Protein AF-A0A535S3S0-F1 (afdb_monomer_lite)

Radius of gyration: 18.02 Å; chains: 1; bounding box: 50×34×41 Å

pLDDT: mean 89.02, std 9.77, range [47.75, 97.94]

Secondary structure (DSSP, 8-state):
-GGGG-S---BTTTTSB--TTTS-GGGSPP----TT------TTS--------SSS-----------TT---SS--S--TTTT---SS--TTPPPTT----

Sequence (101 aa):
GSHKLGPLGHHAEGSWHLPLEQYPLESALPCPARAGDVLFLSYLTIHGSGLNVSNEARTTLLVQMRDPTDFPTQQVHKSRGQGMMLRGIDPIALPKGHEET

Foldseek 3Di:
DQLVVPDDAFDPPPPGAHDCVVVPQVPDDDDDDDPPDDDDDDPRDRDDDDDDPDPDDPDDDDDDDDQLPPDDPDPPDDDPCPPPDPDDDNPPDDPPPDDDD

Structure (mmCIF, N/CA/C/O backbone):
data_AF-A0A535S3S0-F1
#
_entry.id   AF-A0A535S3S0-F1
#
loop_
_atom_site.group_PDB
_atom_site.id
_atom_site.type_symbol
_atom_site.label_atom_id
_atom_site.label_alt_id
_atom_site.label_comp_id
_atom_site.label_asym_id
_atom_site.label_entity_id
_atom_site.label_seq_id
_atom_site.pdbx_PDB_ins_code
_atom_site.Cartn_x
_atom_site.Cartn_y
_atom_site.Cartn_z
_atom_site.occupancy
_atom_site.B_iso_or_equiv
_atom_site.auth_seq_id
_atom_site.auth_comp_id
_atom_site.auth_asym_id
_atom_site.auth_atom_id
_atom_site.pdbx_PDB_model_num
ATOM 1 N N . GLY A 1 1 ? -9.927 3.868 -8.767 1.00 91.50 1 GLY A N 1
ATOM 2 C CA . GLY A 1 1 ? -9.466 4.029 -7.379 1.00 91.50 1 GLY A CA 1
ATOM 3 C C . GLY A 1 1 ? -8.477 5.170 -7.314 1.00 91.50 1 GLY A C 1
ATOM 4 O O . GLY A 1 1 ? -7.976 5.574 -8.359 1.00 91.50 1 GLY A O 1
ATOM 5 N N . SER A 1 2 ? -8.203 5.667 -6.111 1.00 96.06 2 SER A N 1
ATOM 6 C CA . SER A 1 2 ? -7.306 6.805 -5.862 1.00 96.06 2 SER A CA 1
ATOM 7 C C . SER A 1 2 ? -5.886 6.616 -6.415 1.00 96.06 2 SER A C 1
ATOM 9 O O . SER A 1 2 ? -5.271 7.592 -6.818 1.00 96.06 2 SER A O 1
ATOM 11 N N . HIS A 1 3 ? -5.418 5.374 -6.582 1.00 96.12 3 HIS A N 1
ATOM 12 C CA . HIS A 1 3 ? -4.129 5.051 -7.219 1.00 96.12 3 HIS A CA 1
ATOM 13 C C . HIS A 1 3 ? -3.924 5.640 -8.626 1.00 96.12 3 HIS A C 1
ATOM 15 O O . HIS A 1 3 ? -2.792 5.747 -9.085 1.00 96.12 3 HIS A O 1
ATOM 21 N N . LYS A 1 4 ? -5.000 6.005 -9.336 1.00 97.12 4 LYS A N 1
ATOM 22 C CA . LYS A 1 4 ? -4.917 6.608 -10.677 1.00 97.12 4 LYS A CA 1
ATOM 23 C C . LYS A 1 4 ? -4.590 8.103 -10.656 1.00 97.12 4 LYS A C 1
ATOM 25 O O . LYS A 1 4 ? -4.365 8.670 -11.716 1.00 97.12 4 LYS A O 1
ATOM 30 N N . LEU A 1 5 ? -4.581 8.731 -9.480 1.00 95.69 5 LEU A N 1
ATOM 31 C CA . LEU A 1 5 ? -4.236 10.145 -9.316 1.00 95.69 5 LEU A CA 1
ATOM 32 C C . LEU A 1 5 ? -2.720 10.396 -9.395 1.00 95.69 5 LEU A C 1
ATOM 34 O O . LEU A 1 5 ? -2.300 11.547 -9.423 1.00 95.69 5 LEU A O 1
ATOM 38 N N . GLY A 1 6 ? -1.9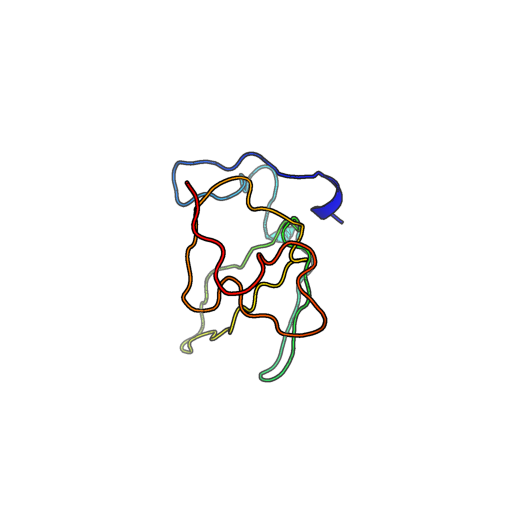10 9.334 -9.458 1.00 94.31 6 GLY A N 1
ATOM 39 C CA . GLY A 1 6 ? -0.456 9.437 -9.404 1.00 94.31 6 GLY A CA 1
ATOM 40 C C . GLY A 1 6 ? 0.053 9.740 -7.988 1.00 94.31 6 GLY A C 1
ATOM 41 O O . GLY A 1 6 ? -0.699 9.624 -7.017 1.00 94.31 6 GLY A O 1
ATOM 42 N N . PRO A 1 7 ? 1.341 10.095 -7.850 1.00 91.69 7 PRO A N 1
ATOM 43 C CA . PRO A 1 7 ? 1.906 10.545 -6.584 1.00 91.69 7 PRO A CA 1
ATOM 44 C C . PRO A 1 7 ? 1.257 11.857 -6.127 1.00 91.69 7 PRO A C 1
ATOM 46 O O . PRO A 1 7 ? 1.177 12.815 -6.894 1.00 91.69 7 PRO A O 1
ATOM 49 N N . LEU A 1 8 ? 0.834 11.908 -4.865 1.00 92.00 8 LEU A N 1
ATOM 50 C CA . LEU A 1 8 ? 0.253 13.100 -4.250 1.00 92.00 8 LEU A CA 1
ATOM 51 C C . LEU A 1 8 ? 1.251 13.758 -3.290 1.00 92.00 8 LEU A C 1
ATOM 53 O O . LEU A 1 8 ? 2.080 13.088 -2.669 1.00 92.00 8 LEU A O 1
ATOM 57 N N . GLY A 1 9 ? 1.167 15.083 -3.167 1.00 88.38 9 GLY A N 1
ATOM 58 C CA . GLY A 1 9 ? 1.932 15.835 -2.174 1.00 88.38 9 GLY A CA 1
ATOM 59 C C . GLY A 1 9 ? 1.440 15.519 -0.762 1.00 88.38 9 GLY A C 1
ATOM 60 O O . GLY A 1 9 ? 0.237 15.516 -0.516 1.00 88.38 9 GLY A O 1
ATOM 61 N N . HIS A 1 10 ? 2.369 15.253 0.151 1.00 86.69 10 HIS A N 1
ATOM 62 C CA . HIS A 1 10 ? 2.073 14.978 1.557 1.00 86.69 10 HIS A CA 1
ATOM 63 C C . HIS A 1 10 ? 2.426 16.193 2.417 1.00 86.69 10 HIS A C 1
ATOM 65 O O . HIS A 1 10 ? 3.329 16.960 2.075 1.00 86.69 10 HIS A O 1
ATOM 71 N N . HIS A 1 11 ? 1.754 16.340 3.557 1.00 81.69 11 HIS A N 1
ATOM 72 C CA . HIS A 1 11 ? 2.139 17.323 4.563 1.00 81.69 11 HIS A CA 1
ATOM 73 C C . HIS A 1 11 ? 3.391 16.821 5.285 1.00 81.69 11 HIS A C 1
ATOM 75 O O . HIS A 1 11 ? 3.362 15.794 5.960 1.00 81.69 11 HIS A O 1
ATOM 81 N N . ALA A 1 12 ? 4.510 17.525 5.104 1.00 75.06 12 ALA A N 1
ATOM 82 C CA . ALA A 1 12 ? 5.790 17.153 5.714 1.00 75.06 12 ALA A CA 1
ATOM 83 C C . ALA A 1 12 ? 5.769 17.293 7.249 1.00 75.06 12 ALA A C 1
ATOM 85 O O . ALA A 1 12 ? 6.490 16.591 7.959 1.00 75.06 12 ALA A O 1
ATOM 86 N N . GLU A 1 13 ? 4.918 18.177 7.764 1.00 71.81 13 GLU A N 1
ATOM 87 C CA . GLU A 1 13 ? 4.669 18.368 9.189 1.00 71.81 13 GLU A CA 1
ATOM 88 C C . GLU A 1 13 ? 3.667 17.312 9.680 1.00 71.81 13 GLU A C 1
ATOM 90 O O . GLU A 1 13 ? 2.606 17.145 9.089 1.00 71.81 13 GLU A O 1
ATOM 95 N N . GLY A 1 14 ? 3.997 16.583 10.754 1.00 60.25 14 GLY A N 1
ATOM 96 C CA . GLY A 1 14 ? 3.054 15.643 11.381 1.00 60.25 14 GLY A CA 1
ATOM 97 C C . GLY A 1 14 ? 3.075 14.199 10.863 1.00 60.25 14 GLY A C 1
ATOM 98 O O . GLY A 1 14 ? 2.122 13.473 11.111 1.00 60.25 14 GLY A O 1
ATOM 99 N N . SER A 1 15 ? 4.173 13.760 10.226 1.00 66.00 15 SER A N 1
ATOM 100 C CA . SER A 1 15 ? 4.424 12.365 9.788 1.00 66.00 15 SER A CA 1
ATOM 101 C C . SER A 1 15 ? 3.993 11.991 8.360 1.00 66.00 15 SER A C 1
ATOM 103 O O . SER A 1 15 ? 3.673 10.830 8.116 1.00 66.00 15 SER A O 1
ATOM 105 N N . TRP A 1 16 ? 4.090 12.918 7.397 1.00 79.75 16 TRP A N 1
ATOM 106 C CA . TRP A 1 16 ? 3.949 12.624 5.957 1.00 79.75 16 TRP A CA 1
ATOM 107 C C . TRP A 1 16 ? 2.604 11.983 5.592 1.00 79.75 16 TRP A C 1
ATOM 109 O O . TRP A 1 16 ? 2.555 10.952 4.925 1.00 79.75 16 TRP A O 1
ATOM 119 N N . HIS A 1 17 ? 1.501 12.600 6.017 1.00 86.69 17 HIS A N 1
ATOM 120 C CA . HIS A 1 17 ? 0.147 12.164 5.670 1.00 86.69 17 HIS A CA 1
ATOM 121 C C . HIS A 1 17 ? -0.518 13.109 4.659 1.00 86.69 17 HIS A C 1
ATOM 123 O O . HIS A 1 17 ? -0.083 14.243 4.436 1.00 86.69 17 HIS A O 1
ATOM 129 N N . LEU A 1 18 ? -1.592 12.630 4.033 1.00 91.38 18 LEU A N 1
ATOM 130 C CA . LEU A 1 18 ? -2.506 13.476 3.264 1.00 91.38 18 LEU A CA 1
ATOM 131 C C . LEU A 1 18 ? -3.409 14.285 4.218 1.00 91.38 18 LEU A C 1
ATOM 133 O O . LEU A 1 18 ? -3.628 13.849 5.352 1.00 91.38 18 LEU A O 1
ATOM 137 N N . PRO A 1 19 ? -3.924 15.456 3.802 1.00 90.12 19 PRO A N 1
ATOM 138 C CA . PRO A 1 19 ? -4.797 16.267 4.650 1.00 90.12 19 PRO A CA 1
ATOM 139 C C . PRO A 1 19 ? -6.141 15.566 4.860 1.00 90.12 19 PRO A C 1
ATOM 141 O O . PRO A 1 19 ? -6.826 15.229 3.889 1.00 90.12 19 PRO A O 1
ATOM 144 N N . LEU A 1 20 ? -6.535 15.361 6.119 1.00 89.75 20 LEU A N 1
ATOM 145 C CA . LEU A 1 20 ? -7.791 14.685 6.465 1.00 89.75 20 LEU A CA 1
ATOM 146 C C . LEU A 1 20 ? -9.019 15.517 6.079 1.00 89.75 20 LEU A C 1
ATOM 148 O O . LEU A 1 20 ? -10.075 14.953 5.817 1.00 89.75 20 LEU A O 1
ATOM 152 N N . GLU A 1 21 ? -8.881 16.839 5.974 1.00 91.00 21 GLU A N 1
ATOM 153 C CA . GLU A 1 21 ? -9.939 17.733 5.500 1.00 91.00 21 GLU A CA 1
ATOM 154 C C . GLU A 1 21 ? -10.309 17.441 4.039 1.00 91.00 21 GLU A C 1
ATOM 156 O O . GLU A 1 21 ? -11.462 17.610 3.645 1.00 91.00 21 GLU A O 1
ATOM 161 N N . GLN A 1 22 ? -9.339 16.991 3.234 1.00 92.12 22 GLN A N 1
ATOM 162 C CA . GLN A 1 22 ? -9.553 16.622 1.834 1.00 92.12 22 GLN A CA 1
ATOM 163 C C . GLN A 1 22 ? -9.818 15.122 1.659 1.00 92.12 22 GLN A C 1
ATOM 165 O O . GLN A 1 22 ? -10.595 14.734 0.787 1.00 92.12 22 GLN A O 1
ATOM 170 N N . TYR A 1 23 ? -9.180 14.284 2.477 1.00 93.19 23 TYR A N 1
ATOM 171 C CA . TYR A 1 23 ? -9.277 12.825 2.420 1.00 93.19 23 TYR A CA 1
ATOM 172 C C . TYR A 1 23 ? -9.682 12.254 3.788 1.00 93.19 23 TYR A C 1
ATOM 174 O O . TYR A 1 23 ? -8.869 11.596 4.443 1.00 93.19 23 TYR A O 1
ATOM 182 N N . PRO A 1 24 ? -10.925 12.498 4.242 1.00 93.38 24 PRO A N 1
ATOM 183 C CA . PRO A 1 24 ? -11.377 12.037 5.550 1.00 93.38 24 PRO A CA 1
ATOM 184 C C . PRO A 1 24 ? -11.424 10.510 5.594 1.00 93.38 24 PRO A C 1
ATOM 186 O O . PRO A 1 24 ? -11.876 9.863 4.641 1.00 93.38 24 PRO A O 1
ATOM 189 N N . LEU A 1 25 ? -10.985 9.920 6.706 1.00 93.12 25 LEU A N 1
ATOM 190 C CA . LEU A 1 25 ? -10.893 8.466 6.854 1.00 93.12 25 LEU A CA 1
ATOM 191 C C . LEU A 1 25 ? -12.270 7.790 6.749 1.00 93.12 25 LEU A C 1
ATOM 193 O O . LEU A 1 25 ? -12.383 6.685 6.228 1.00 93.12 25 LEU A O 1
ATOM 197 N N . GLU A 1 26 ? -13.324 8.477 7.180 1.00 94.06 26 GLU A N 1
ATOM 198 C CA . GLU A 1 26 ? -14.720 8.032 7.164 1.00 94.06 26 GLU A CA 1
ATOM 199 C C . GLU A 1 26 ? -15.268 7.865 5.740 1.00 94.06 26 GLU A C 1
ATOM 201 O O . GLU A 1 26 ? -16.249 7.154 5.534 1.00 94.06 26 GLU A O 1
ATOM 206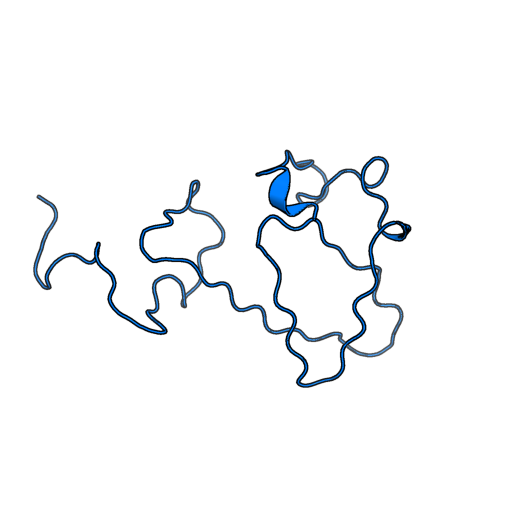 N N . SER A 1 27 ? -14.630 8.497 4.748 1.00 93.81 27 SER A N 1
ATOM 207 C CA . SER A 1 27 ? -14.973 8.322 3.333 1.00 93.81 27 SER A CA 1
ATOM 208 C C . SER A 1 27 ? -14.342 7.075 2.703 1.00 93.81 27 SER A C 1
ATOM 210 O O . SER A 1 27 ? -14.687 6.709 1.577 1.00 93.81 27 SER A O 1
ATOM 212 N N . ALA A 1 28 ? -13.411 6.418 3.403 1.00 95.00 28 ALA A N 1
ATOM 213 C CA . ALA A 1 28 ? -12.736 5.231 2.903 1.00 95.00 28 ALA A CA 1
ATOM 214 C C . ALA A 1 28 ? -13.641 3.992 2.965 1.00 95.00 28 ALA A C 1
ATOM 216 O O . ALA A 1 28 ? -14.498 3.850 3.836 1.00 95.00 28 ALA A O 1
ATOM 217 N N . LEU A 1 29 ? -13.402 3.044 2.056 1.00 95.25 29 LEU A N 1
ATOM 218 C CA . LEU A 1 29 ? -14.039 1.730 2.100 1.00 95.25 29 LEU A CA 1
ATOM 219 C C . LEU A 1 29 ? -13.372 0.866 3.192 1.00 95.25 29 LEU A C 1
ATOM 221 O O . LEU A 1 29 ? -12.166 0.618 3.090 1.00 95.25 29 LEU A O 1
ATOM 225 N N . PRO A 1 30 ? -14.108 0.365 4.206 1.00 95.69 30 PRO A N 1
ATOM 226 C CA . PRO A 1 30 ? -13.536 -0.515 5.221 1.00 95.69 30 PRO A CA 1
ATOM 227 C C . PRO A 1 30 ? -13.046 -1.840 4.629 1.00 95.69 30 PRO A C 1
ATOM 229 O O . PRO A 1 30 ? -13.720 -2.447 3.798 1.00 95.69 30 PRO A O 1
ATOM 232 N N . CYS A 1 31 ? -11.901 -2.324 5.114 1.00 95.81 31 CYS A N 1
ATOM 233 C CA . CYS A 1 31 ? -11.326 -3.612 4.722 1.00 95.81 31 CYS A CA 1
ATOM 234 C C . CYS A 1 31 ? -11.113 -4.502 5.961 1.00 95.81 31 CYS A C 1
ATOM 236 O O . CYS A 1 31 ? -9.997 -4.565 6.484 1.00 95.81 31 CYS A O 1
ATOM 238 N N . PRO A 1 32 ? -12.172 -5.147 6.489 1.00 95.12 32 PRO A N 1
ATOM 239 C CA . PRO A 1 32 ? -12.035 -6.067 7.613 1.00 95.12 32 PRO A CA 1
ATOM 240 C C . PRO A 1 32 ? -11.208 -7.291 7.201 1.00 95.12 32 PRO A C 1
ATOM 242 O O . PRO A 1 32 ? -11.381 -7.819 6.105 1.00 95.12 32 PRO A O 1
ATOM 245 N N . ALA A 1 33 ? -10.330 -7.746 8.092 1.00 95.31 33 ALA A N 1
ATOM 246 C CA . ALA A 1 33 ? -9.440 -8.877 7.856 1.00 95.31 33 ALA A CA 1
ATOM 247 C C . ALA A 1 33 ? -9.317 -9.740 9.117 1.00 95.31 33 ALA A C 1
ATOM 249 O O . ALA A 1 33 ? -9.460 -9.251 10.241 1.00 95.31 33 ALA A O 1
ATOM 250 N N . ARG A 1 34 ? -9.039 -11.026 8.921 1.00 96.06 34 ARG A N 1
ATOM 251 C CA . ARG A 1 34 ? -8.714 -12.006 9.961 1.00 96.06 34 ARG A CA 1
ATOM 252 C C . ARG A 1 34 ? -7.233 -12.371 9.889 1.00 96.06 34 ARG A C 1
ATOM 254 O O . ARG A 1 34 ? -6.559 -12.122 8.892 1.00 96.06 34 ARG A O 1
ATOM 261 N N . ALA A 1 35 ? -6.716 -12.982 10.952 1.00 96.38 35 ALA A N 1
ATOM 262 C CA . ALA A 1 35 ? -5.359 -13.517 10.938 1.00 96.38 35 ALA A CA 1
ATOM 263 C C . ALA A 1 35 ? -5.201 -14.529 9.788 1.00 96.38 35 ALA A C 1
ATOM 265 O O . ALA A 1 35 ? -5.975 -15.480 9.689 1.00 96.38 35 ALA A O 1
ATOM 266 N N . GLY A 1 36 ? -4.203 -14.305 8.932 1.00 96.81 36 GLY A N 1
ATOM 267 C CA . GLY A 1 36 ? -3.947 -15.109 7.733 1.00 96.81 36 GLY A CA 1
ATOM 268 C C . GLY A 1 36 ? -4.487 -14.509 6.431 1.00 96.81 36 GLY A C 1
ATOM 269 O O . GLY A 1 36 ? -4.033 -14.918 5.364 1.00 96.81 36 GLY A O 1
ATOM 270 N N . ASP A 1 37 ? -5.380 -13.518 6.495 1.00 97.94 37 ASP A N 1
ATOM 271 C CA . ASP A 1 37 ? -5.833 -12.808 5.297 1.00 97.94 37 ASP A CA 1
ATOM 272 C C . ASP A 1 37 ? -4.714 -11.928 4.720 1.00 97.94 37 ASP A C 1
ATOM 274 O O . ASP A 1 37 ? -3.863 -11.400 5.443 1.00 97.94 37 ASP A O 1
ATOM 278 N N . VAL A 1 38 ? -4.739 -11.739 3.398 1.00 96.81 38 VAL A N 1
ATOM 279 C CA . VAL A 1 38 ? -3.768 -10.915 2.671 1.00 96.81 38 VAL A CA 1
ATOM 280 C C . VAL A 1 38 ? -4.491 -9.795 1.937 1.00 96.81 38 VAL A C 1
ATOM 282 O O . VAL A 1 38 ? -5.379 -10.042 1.122 1.00 96.81 38 VAL A O 1
ATOM 285 N N . LEU A 1 39 ? -4.066 -8.558 2.193 1.00 95.56 39 LEU A N 1
ATOM 286 C CA . LEU A 1 39 ? -4.514 -7.383 1.456 1.00 95.56 39 LEU A CA 1
ATOM 287 C C . LEU A 1 39 ? -3.490 -7.022 0.377 1.00 95.56 39 LEU A C 1
ATOM 289 O O . LEU A 1 39 ? -2.338 -6.721 0.681 1.00 95.56 39 LEU A O 1
ATOM 293 N N . PHE A 1 40 ? -3.938 -6.991 -0.877 1.00 96.06 40 PHE A N 1
ATOM 294 C CA . PHE A 1 40 ? -3.176 -6.426 -1.987 1.00 96.06 40 PHE A CA 1
ATOM 295 C C . PHE A 1 40 ? -3.688 -5.022 -2.291 1.00 96.06 40 PHE A C 1
ATOM 297 O O . PHE A 1 40 ? -4.875 -4.828 -2.554 1.00 96.06 40 PHE A O 1
ATOM 304 N N . LEU A 1 41 ? -2.785 -4.047 -2.300 1.00 95.94 41 LEU A N 1
ATOM 305 C CA . LEU A 1 41 ? -3.083 -2.684 -2.718 1.00 95.94 41 LEU A CA 1
ATOM 306 C C . LEU A 1 41 ? -1.946 -2.122 -3.569 1.00 95.94 41 LEU A C 1
ATOM 308 O O . LEU A 1 41 ? -0.782 -2.475 -3.392 1.00 95.94 41 LEU A O 1
ATOM 312 N N . SER A 1 42 ? -2.292 -1.227 -4.496 1.00 95.38 42 SER A N 1
ATOM 313 C CA . SER A 1 42 ? -1.291 -0.422 -5.197 1.00 95.38 42 SER A CA 1
ATOM 314 C C . SER A 1 42 ? -0.647 0.549 -4.212 1.00 95.38 42 SER A C 1
ATOM 316 O O . SER A 1 42 ? -1.363 1.158 -3.413 1.00 95.38 42 SER A O 1
ATOM 318 N N . TYR A 1 43 ? 0.667 0.751 -4.338 1.00 90.94 43 TYR A N 1
ATOM 319 C CA . TYR A 1 43 ? 1.443 1.708 -3.544 1.00 90.94 43 TYR A CA 1
ATOM 320 C C . TYR A 1 43 ? 0.862 3.135 -3.574 1.00 90.94 43 TYR A C 1
ATOM 322 O O . TYR A 1 43 ? 0.946 3.856 -2.589 1.00 90.94 43 TYR A O 1
ATOM 330 N N . LEU A 1 44 ? 0.204 3.525 -4.674 1.00 94.44 44 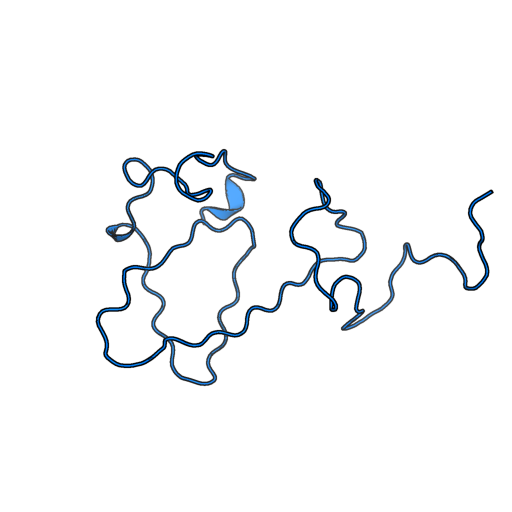LEU A N 1
ATOM 331 C CA . LEU A 1 44 ? -0.410 4.850 -4.843 1.00 94.44 44 LEU A CA 1
ATOM 332 C C . LEU A 1 44 ? -1.838 4.952 -4.285 1.00 94.44 44 LEU A C 1
ATOM 334 O O . LEU A 1 44 ? -2.484 5.992 -4.397 1.00 94.44 44 LEU A O 1
ATOM 338 N N . THR A 1 45 ? -2.393 3.868 -3.743 1.00 96.50 45 THR A N 1
ATOM 339 C CA . THR A 1 45 ? -3.752 3.894 -3.193 1.00 96.50 45 THR A CA 1
ATOM 340 C C . THR A 1 45 ? -3.755 4.732 -1.924 1.00 96.50 45 THR A C 1
ATOM 342 O O . THR A 1 45 ? -3.039 4.406 -0.984 1.00 96.50 45 THR A O 1
ATOM 345 N N . ILE A 1 46 ? -4.595 5.767 -1.860 1.00 95.69 46 ILE A N 1
ATOM 346 C CA . ILE A 1 46 ? -4.861 6.472 -0.599 1.00 95.69 46 ILE A CA 1
ATOM 347 C C . ILE A 1 46 ? -5.448 5.466 0.390 1.00 95.69 46 ILE A C 1
ATOM 349 O O . ILE A 1 46 ? -6.483 4.858 0.111 1.00 95.69 46 ILE A O 1
ATOM 353 N N . HIS A 1 47 ? -4.772 5.286 1.519 1.00 95.38 47 HIS A N 1
ATOM 354 C CA . HIS A 1 47 ? -5.165 4.372 2.580 1.00 95.38 47 HIS A CA 1
ATOM 355 C C . HIS A 1 47 ? -4.784 4.959 3.939 1.00 95.38 47 HIS A C 1
ATOM 357 O O . HIS A 1 47 ? -3.905 5.811 4.045 1.00 95.38 47 HIS A O 1
ATOM 363 N N . GLY A 1 48 ? -5.454 4.491 4.983 1.00 93.62 48 GLY A N 1
ATOM 364 C CA . GLY A 1 48 ? -5.210 4.921 6.348 1.00 93.62 48 GLY A CA 1
ATOM 365 C C . GLY A 1 48 ? -5.881 3.977 7.330 1.00 93.62 48 GLY A C 1
ATOM 366 O O . GLY A 1 48 ? -6.614 3.064 6.944 1.00 93.62 48 GLY A O 1
ATOM 367 N N . SER A 1 49 ? -5.628 4.186 8.615 1.00 93.12 49 SER A N 1
ATOM 368 C CA . SER A 1 49 ? -6.321 3.453 9.666 1.00 93.12 49 SER A CA 1
ATOM 369 C C . SER A 1 49 ? -6.588 4.341 10.863 1.00 93.12 49 SER A C 1
ATOM 371 O O . SER A 1 49 ? -5.758 5.181 11.198 1.00 93.12 49 SER A O 1
ATOM 373 N N . GLY A 1 50 ? -7.714 4.099 11.530 1.00 92.31 50 GLY A N 1
ATOM 374 C CA . GLY A 1 50 ? -8.032 4.758 12.789 1.00 92.31 50 GLY A CA 1
ATOM 375 C C . GLY A 1 50 ? -7.147 4.273 13.935 1.00 92.31 50 GLY A C 1
ATOM 376 O O . GLY A 1 50 ? -6.338 3.350 13.787 1.00 92.31 50 GLY A O 1
ATOM 377 N N . LEU A 1 51 ? -7.345 4.892 15.097 1.00 92.88 51 LEU A N 1
ATOM 378 C CA . LEU A 1 51 ? -6.682 4.500 16.334 1.00 92.88 51 LEU A CA 1
ATOM 379 C C . LEU A 1 51 ? -7.068 3.071 16.728 1.00 92.88 51 LEU A C 1
ATOM 381 O O . LEU A 1 51 ? -8.234 2.679 16.655 1.00 92.88 51 LEU A O 1
ATOM 385 N N . ASN A 1 52 ? -6.083 2.297 17.183 1.00 95.31 52 ASN A N 1
ATOM 386 C CA . ASN A 1 52 ? -6.357 1.009 17.802 1.00 95.31 52 ASN A CA 1
ATOM 387 C C . ASN A 1 52 ? -6.860 1.241 19.232 1.00 95.31 52 ASN A C 1
ATOM 389 O O . ASN A 1 52 ? -6.077 1.595 20.108 1.00 95.31 52 ASN A O 1
ATOM 393 N N . VAL A 1 53 ? -8.160 1.050 19.447 1.00 96.38 53 VAL A N 1
ATOM 394 C CA . VAL A 1 53 ? -8.821 1.197 20.757 1.00 96.38 53 VAL A CA 1
ATOM 395 C C . VAL A 1 53 ? -8.960 -0.129 21.515 1.0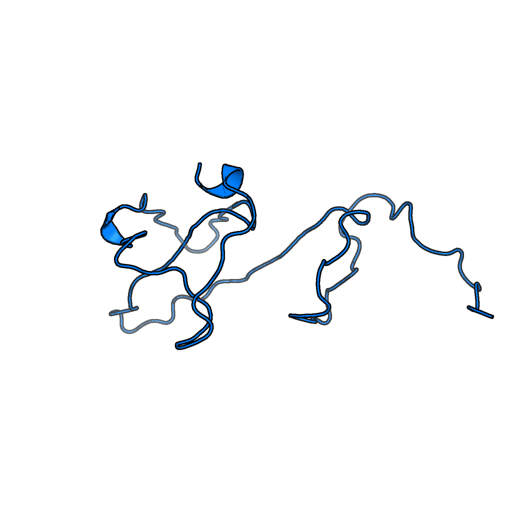0 96.38 53 VAL A C 1
ATOM 397 O O . VAL A 1 53 ? -9.615 -0.181 22.552 1.00 96.38 53 VAL A O 1
ATOM 400 N N . SER A 1 54 ? -8.391 -1.217 20.987 1.00 96.00 54 SER A N 1
ATOM 401 C CA . SER A 1 54 ? -8.414 -2.533 21.631 1.00 96.00 54 SER A CA 1
ATOM 402 C C . SER A 1 54 ? -7.220 -2.736 22.569 1.00 96.00 54 SER A C 1
ATOM 404 O O . SER A 1 54 ? -6.227 -2.014 22.500 1.00 96.00 54 SER A O 1
ATOM 406 N N . ASN A 1 55 ? -7.298 -3.769 23.410 1.00 97.56 55 ASN A N 1
ATOM 407 C CA . ASN A 1 55 ? -6.207 -4.169 24.306 1.00 97.56 55 ASN A CA 1
ATOM 408 C C . ASN A 1 55 ? -5.185 -5.108 23.636 1.00 97.56 55 ASN A C 1
ATOM 410 O O . ASN A 1 55 ? -4.335 -5.675 24.319 1.00 97.56 55 ASN A O 1
ATOM 414 N N . GLU A 1 56 ? -5.262 -5.289 22.316 1.00 96.44 56 GLU A N 1
ATOM 415 C CA . GLU A 1 56 ? -4.383 -6.180 21.561 1.00 96.44 56 GLU A CA 1
ATOM 416 C C . GLU A 1 56 ? -3.682 -5.435 20.423 1.00 96.44 56 GLU A C 1
ATOM 418 O O . GLU A 1 56 ? -4.227 -4.522 19.797 1.00 96.44 56 GLU A O 1
ATOM 423 N N . ALA A 1 57 ? -2.443 -5.827 20.129 1.00 95.81 57 ALA A N 1
ATOM 424 C CA . ALA A 1 57 ? -1.697 -5.258 19.017 1.00 95.81 57 ALA A CA 1
ATOM 425 C C . ALA A 1 57 ? -2.255 -5.751 17.672 1.00 95.81 57 ALA A C 1
ATOM 427 O O . ALA A 1 57 ? -2.403 -6.950 17.443 1.00 95.81 57 ALA A O 1
ATOM 428 N N . ARG A 1 58 ? -2.485 -4.825 16.733 1.00 94.94 58 ARG A N 1
ATOM 429 C CA . ARG A 1 58 ? -2.857 -5.158 15.350 1.00 94.94 58 ARG A CA 1
ATOM 430 C C . ARG A 1 58 ? -1.608 -5.408 14.501 1.00 94.94 58 ARG A C 1
ATOM 432 O O . ARG A 1 58 ? -1.175 -4.538 13.743 1.00 94.94 58 ARG A O 1
ATOM 439 N N . THR A 1 59 ? -1.015 -6.587 14.652 1.00 95.00 59 THR A N 1
ATOM 440 C CA . THR A 1 59 ? 0.215 -6.968 13.943 1.00 95.00 59 THR A CA 1
ATOM 441 C C . THR A 1 59 ? -0.041 -7.188 12.454 1.00 95.00 59 THR A C 1
ATOM 443 O O . THR A 1 59 ? -0.948 -7.920 12.069 1.00 95.00 59 THR A O 1
ATOM 446 N N . THR A 1 60 ? 0.793 -6.579 11.610 1.00 94.75 60 THR A N 1
ATOM 447 C CA . THR A 1 60 ? 0.776 -6.758 10.152 1.00 94.75 60 THR A CA 1
ATOM 448 C C . THR A 1 60 ? 2.199 -6.970 9.643 1.00 94.75 60 THR A C 1
ATOM 450 O O . THR A 1 60 ? 3.141 -6.372 10.163 1.00 94.75 60 THR A O 1
ATOM 453 N N . LEU A 1 61 ? 2.361 -7.830 8.634 1.00 93.75 61 LEU A N 1
ATOM 454 C CA . LEU A 1 61 ? 3.608 -7.968 7.885 1.00 93.75 61 LEU A CA 1
ATOM 455 C C . LEU A 1 61 ? 3.429 -7.285 6.532 1.00 93.75 61 LEU A C 1
ATOM 457 O O . LEU A 1 61 ? 2.616 -7.721 5.720 1.00 93.75 61 LEU A O 1
ATOM 461 N N . LEU A 1 62 ? 4.198 -6.227 6.291 1.00 92.69 62 LEU A N 1
ATOM 462 C CA . LEU A 1 62 ? 4.210 -5.540 5.007 1.00 92.69 62 LEU A CA 1
ATOM 463 C C . LEU A 1 62 ? 5.309 -6.119 4.114 1.00 92.69 62 LEU A C 1
ATOM 465 O O . LEU A 1 62 ? 6.491 -6.057 4.453 1.00 92.69 62 LEU A O 1
ATOM 469 N N . VAL A 1 63 ? 4.914 -6.619 2.944 1.00 92.38 63 VAL A N 1
ATOM 470 C CA . VAL A 1 63 ? 5.830 -7.007 1.869 1.00 92.38 63 VAL A CA 1
ATOM 471 C C . VAL A 1 63 ? 5.615 -6.059 0.699 1.00 92.38 63 VAL A C 1
ATOM 473 O O . VAL A 1 63 ? 4.523 -5.991 0.140 1.00 92.38 63 VAL A O 1
ATOM 476 N N . GLN A 1 64 ? 6.660 -5.322 0.336 1.00 92.00 64 GLN A N 1
ATOM 477 C CA . GLN A 1 64 ? 6.651 -4.442 -0.828 1.00 92.00 64 GLN A CA 1
ATOM 478 C C . GLN A 1 64 ? 7.380 -5.133 -1.974 1.00 92.00 64 GLN A C 1
ATOM 480 O O . GLN A 1 64 ? 8.490 -5.636 -1.801 1.00 92.00 64 GLN A O 1
ATOM 485 N N . MET A 1 65 ? 6.742 -5.158 -3.137 1.00 92.44 65 MET A N 1
ATOM 486 C CA . MET A 1 65 ? 7.277 -5.754 -4.354 1.00 92.44 65 MET A CA 1
ATOM 487 C C . MET A 1 65 ? 7.256 -4.708 -5.460 1.00 92.44 65 MET A C 1
ATOM 489 O O . MET A 1 65 ? 6.349 -3.878 -5.512 1.00 92.44 65 MET A O 1
ATOM 493 N N . ARG A 1 66 ? 8.244 -4.774 -6.347 1.00 92.44 66 ARG A N 1
ATOM 494 C CA . ARG A 1 66 ? 8.336 -3.943 -7.546 1.00 92.44 66 ARG A CA 1
ATOM 495 C C . ARG A 1 66 ? 8.898 -4.762 -8.698 1.00 92.44 66 ARG A C 1
ATOM 497 O O . ARG A 1 66 ? 9.562 -5.774 -8.463 1.00 92.44 66 ARG A O 1
ATOM 504 N N . ASP A 1 67 ? 8.658 -4.298 -9.915 1.00 93.62 67 ASP A N 1
ATOM 505 C CA . ASP A 1 67 ? 9.419 -4.763 -11.070 1.00 93.62 67 ASP A CA 1
ATOM 506 C C . ASP A 1 67 ? 10.891 -4.324 -10.919 1.00 93.62 67 ASP A C 1
ATOM 508 O O . ASP A 1 67 ? 11.133 -3.209 -10.442 1.00 93.62 67 ASP A O 1
ATOM 512 N N . PRO A 1 68 ? 11.890 -5.150 -11.287 1.00 92.44 68 PRO A N 1
ATOM 513 C CA . PRO A 1 68 ? 13.296 -4.761 -11.188 1.00 92.44 68 PRO A CA 1
ATOM 514 C C . PRO A 1 68 ? 13.634 -3.463 -11.934 1.00 92.44 68 PRO A C 1
ATOM 516 O O . PRO A 1 68 ? 14.483 -2.708 -11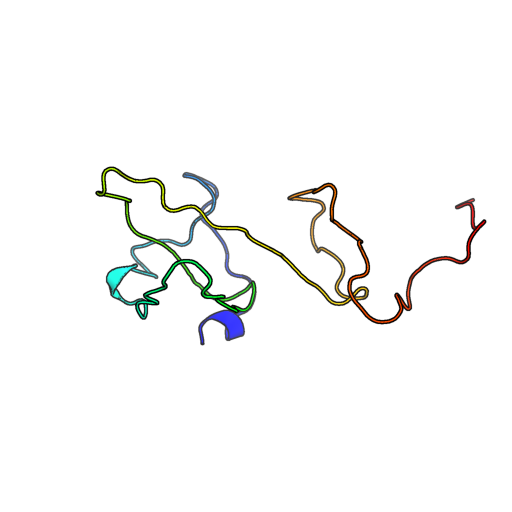.462 1.00 92.44 68 PRO A O 1
ATOM 519 N N . THR A 1 69 ? 12.922 -3.158 -13.021 1.00 93.06 69 THR A N 1
ATOM 520 C CA . THR A 1 69 ? 13.092 -1.937 -13.826 1.00 93.06 69 THR A CA 1
ATOM 521 C C . THR A 1 69 ? 12.379 -0.706 -13.257 1.00 93.06 69 THR A C 1
ATOM 523 O O . THR A 1 69 ? 12.620 0.409 -13.716 1.00 93.06 69 THR A O 1
ATOM 526 N N . ASP A 1 70 ? 11.539 -0.874 -12.231 1.00 91.62 70 ASP A N 1
ATOM 527 C CA . ASP A 1 70 ? 10.868 0.230 -11.540 1.00 91.62 70 ASP A CA 1
ATOM 528 C C . ASP A 1 70 ? 11.816 0.856 -10.507 1.00 91.62 70 ASP A C 1
ATOM 530 O O . ASP A 1 70 ? 11.886 0.439 -9.346 1.00 91.62 70 ASP A O 1
ATOM 534 N N . PHE A 1 71 ? 12.651 1.792 -10.959 1.00 87.94 71 PHE A N 1
ATOM 535 C CA . PHE A 1 71 ? 13.670 2.414 -10.120 1.00 87.94 71 PHE A CA 1
ATOM 536 C C . PHE A 1 71 ? 13.061 3.379 -9.092 1.00 87.94 71 PHE A C 1
ATOM 538 O O . PHE A 1 71 ? 12.173 4.166 -9.424 1.00 87.94 71 PHE A O 1
ATOM 545 N N . PRO A 1 72 ? 13.574 3.399 -7.847 1.00 87.44 72 PRO A N 1
ATOM 546 C CA . PRO A 1 72 ? 13.108 4.352 -6.852 1.00 87.44 72 PRO A CA 1
ATOM 547 C C . PRO A 1 72 ? 13.433 5.786 -7.288 1.00 87.44 72 PRO A C 1
ATOM 549 O O . PRO A 1 72 ? 14.567 6.096 -7.650 1.00 87.44 72 PRO A O 1
ATOM 552 N N . THR A 1 73 ? 12.456 6.684 -7.176 1.00 87.56 73 THR A N 1
ATOM 553 C CA . THR A 1 73 ? 12.651 8.118 -7.453 1.00 87.56 73 THR A CA 1
ATOM 554 C C . THR A 1 73 ? 13.520 8.804 -6.399 1.00 87.56 73 THR A C 1
ATOM 556 O O . THR A 1 73 ? 14.133 9.833 -6.671 1.00 87.56 73 THR A O 1
ATOM 559 N N . GLN A 1 74 ? 13.585 8.235 -5.190 1.00 86.44 74 GLN A N 1
ATOM 560 C CA . GLN A 1 74 ? 14.406 8.699 -4.074 1.00 86.44 74 GLN A CA 1
ATOM 561 C C . GLN A 1 74 ? 14.942 7.504 -3.275 1.00 86.44 74 GLN A C 1
ATOM 563 O O . GLN A 1 74 ? 14.257 6.497 -3.101 1.00 86.44 74 GLN A O 1
ATOM 568 N N . GLN A 1 75 ? 16.157 7.617 -2.736 1.00 84.06 75 GLN A N 1
ATOM 569 C CA . GLN A 1 75 ? 16.817 6.550 -1.968 1.00 84.06 75 GLN A CA 1
ATOM 570 C C . GLN A 1 75 ? 16.394 6.539 -0.489 1.00 84.06 75 GLN A C 1
ATOM 572 O O . GLN A 1 75 ? 17.211 6.724 0.414 1.00 84.06 75 GLN A O 1
ATOM 577 N N . VAL A 1 76 ? 15.104 6.313 -0.249 1.00 83.19 76 VAL A N 1
ATOM 578 C CA . VAL A 1 76 ? 14.469 6.284 1.079 1.00 83.19 76 VAL A CA 1
ATOM 579 C C . VAL A 1 76 ? 13.993 4.872 1.451 1.00 83.19 76 VAL A C 1
ATOM 581 O O . VAL A 1 76 ? 13.964 3.980 0.608 1.00 83.19 76 VAL A O 1
ATOM 584 N N . HIS A 1 77 ? 13.644 4.650 2.726 1.00 77.69 77 HIS A N 1
ATOM 585 C CA . HIS A 1 77 ? 13.058 3.391 3.231 1.00 77.69 77 HIS A CA 1
ATOM 586 C C . HIS A 1 77 ? 13.873 2.113 2.939 1.00 77.69 77 HIS A C 1
ATOM 588 O O . HIS A 1 77 ? 13.317 1.061 2.621 1.00 77.69 77 HIS A O 1
ATOM 594 N N . LYS A 1 78 ? 15.202 2.189 3.082 1.00 83.75 78 LYS A N 1
ATOM 595 C CA . LYS A 1 78 ? 16.104 1.051 2.854 1.00 83.75 78 LYS A CA 1
ATOM 596 C C . LYS A 1 78 ? 15.785 -0.110 3.796 1.00 83.75 78 LYS A C 1
ATOM 598 O O . LYS A 1 78 ? 15.703 0.070 5.010 1.00 83.75 78 LYS A O 1
ATOM 603 N N . SER A 1 79 ? 15.670 -1.314 3.244 1.00 86.31 79 SER A N 1
ATOM 604 C CA . SER A 1 79 ? 15.471 -2.543 4.019 1.00 86.31 79 SER A CA 1
ATOM 605 C C . SER A 1 79 ? 16.437 -3.639 3.580 1.00 86.31 79 SER A C 1
ATOM 607 O O . SER A 1 79 ? 16.929 -3.638 2.454 1.00 86.31 79 SER A O 1
ATOM 609 N N . ARG A 1 80 ? 16.688 -4.616 4.461 1.00 86.06 80 ARG A N 1
ATOM 610 C CA . ARG A 1 80 ? 17.572 -5.757 4.157 1.00 86.06 80 ARG A CA 1
ATOM 611 C C . ARG A 1 80 ? 17.049 -6.655 3.030 1.00 86.06 80 ARG A C 1
ATOM 613 O O . ARG A 1 80 ? 17.836 -7.377 2.436 1.00 86.06 80 ARG A O 1
ATOM 620 N N . GLY A 1 81 ? 15.742 -6.634 2.765 1.00 87.50 81 GLY A N 1
ATOM 621 C CA . GLY A 1 81 ? 15.117 -7.411 1.690 1.00 87.50 81 GLY A CA 1
ATOM 622 C C . GLY A 1 81 ? 15.086 -6.697 0.338 1.00 87.50 81 GLY A C 1
ATOM 623 O O . GLY A 1 81 ? 14.648 -7.283 -0.649 1.00 87.50 81 GLY A O 1
ATOM 624 N N . GLN A 1 82 ? 15.516 -5.435 0.267 1.00 88.25 82 GLN A N 1
ATOM 625 C CA . GLN A 1 82 ? 15.447 -4.652 -0.963 1.00 88.25 82 GLN A CA 1
ATOM 626 C C . GLN A 1 82 ? 16.374 -5.238 -2.037 1.00 88.25 82 GLN A C 1
ATOM 628 O O . GLN A 1 82 ? 17.562 -5.430 -1.802 1.00 88.25 82 GLN A O 1
ATOM 633 N N . GLY A 1 83 ? 15.813 -5.519 -3.218 1.00 87.25 83 GLY A N 1
ATOM 634 C CA . GLY A 1 83 ? 16.530 -6.159 -4.329 1.00 87.25 83 GLY A CA 1
ATOM 635 C C . GLY A 1 83 ? 16.509 -7.691 -4.304 1.00 87.25 83 GLY A C 1
ATOM 636 O O . GLY A 1 83 ? 17.044 -8.317 -5.214 1.00 87.25 83 GLY A O 1
ATOM 637 N N . MET A 1 84 ? 15.872 -8.320 -3.309 1.00 91.62 84 MET A N 1
ATOM 638 C CA . MET A 1 84 ? 15.666 -9.768 -3.326 1.00 91.62 84 MET A CA 1
ATOM 639 C C . MET A 1 84 ? 14.722 -10.157 -4.472 1.00 91.62 84 MET A C 1
ATOM 641 O O . MET A 1 84 ? 13.543 -9.801 -4.467 1.00 91.62 84 MET A O 1
ATOM 645 N N . MET A 1 85 ? 15.229 -10.931 -5.432 1.00 92.12 85 MET A N 1
ATOM 646 C CA . MET A 1 85 ? 14.407 -11.514 -6.491 1.00 92.12 85 MET A CA 1
ATOM 647 C C . MET A 1 85 ? 13.525 -12.627 -5.924 1.00 92.12 85 MET A C 1
ATOM 649 O O . MET A 1 85 ? 14.021 -13.667 -5.498 1.00 92.12 85 MET A O 1
ATOM 653 N N . LEU A 1 86 ? 12.207 -12.414 -5.939 1.00 93.12 86 LEU A N 1
ATOM 654 C CA . LEU A 1 86 ? 11.227 -13.417 -5.502 1.00 93.12 86 LEU A CA 1
ATOM 655 C C . LEU A 1 86 ? 10.807 -14.358 -6.639 1.00 93.12 86 LEU A C 1
ATOM 657 O O . LEU A 1 86 ? 10.450 -15.509 -6.395 1.00 93.12 86 LEU A O 1
ATOM 661 N N . ARG A 1 87 ? 10.826 -13.872 -7.886 1.00 94.12 87 ARG A N 1
ATOM 662 C CA . ARG A 1 87 ? 10.472 -14.644 -9.083 1.00 94.12 87 ARG A CA 1
ATOM 663 C C . ARG A 1 87 ? 11.033 -13.987 -10.343 1.00 94.12 87 ARG A C 1
ATOM 665 O O . ARG A 1 87 ? 11.035 -12.767 -10.442 1.00 94.12 87 ARG A O 1
ATOM 672 N N . GLY A 1 88 ? 11.404 -14.799 -11.333 1.00 93.88 88 GLY A N 1
ATOM 673 C CA . GLY A 1 88 ? 11.828 -14.324 -12.652 1.00 93.88 88 GLY A CA 1
ATOM 674 C C . GLY A 1 88 ? 13.318 -13.999 -12.724 1.00 93.88 88 GLY A C 1
ATOM 675 O O . GLY A 1 88 ? 14.121 -14.594 -12.009 1.00 93.88 88 GLY A O 1
ATOM 676 N N . ILE A 1 89 ? 13.669 -13.083 -13.625 1.00 91.81 89 ILE A N 1
ATOM 677 C CA . ILE A 1 89 ? 15.038 -12.625 -13.885 1.00 91.81 89 ILE A CA 1
ATOM 678 C C . ILE A 1 89 ? 15.052 -11.109 -13.716 1.00 91.81 89 ILE A C 1
ATOM 680 O O 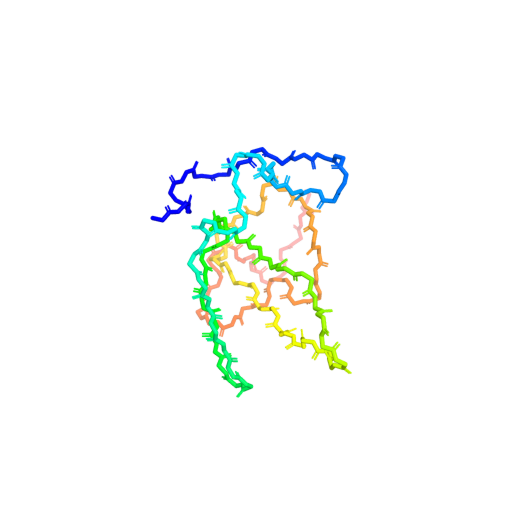. ILE A 1 89 ? 14.090 -10.445 -14.094 1.00 91.81 89 ILE A O 1
ATOM 684 N N . ASP A 1 90 ? 16.133 -10.583 -13.151 1.00 92.06 90 ASP A N 1
ATOM 685 C CA . ASP A 1 90 ? 16.410 -9.153 -13.157 1.00 92.06 90 ASP A CA 1
ATOM 686 C C . ASP A 1 90 ? 17.094 -8.786 -14.492 1.00 92.06 90 ASP A C 1
ATOM 688 O O . ASP A 1 90 ? 18.252 -9.164 -14.691 1.00 92.06 90 ASP A O 1
ATOM 692 N N . PRO A 1 91 ? 16.407 -8.107 -15.435 1.00 91.62 91 PRO A N 1
ATOM 693 C CA . PRO A 1 91 ? 16.965 -7.789 -16.749 1.00 91.62 91 PRO A CA 1
ATOM 694 C C . PRO A 1 91 ? 18.025 -6.680 -16.705 1.00 91.62 91 PRO A C 1
ATOM 696 O O . PRO A 1 91 ? 18.696 -6.457 -17.710 1.00 91.62 91 PRO A O 1
ATOM 699 N N . ILE A 1 92 ? 18.161 -5.975 -15.578 1.00 89.38 92 ILE A N 1
ATOM 700 C CA . ILE A 1 92 ? 19.129 -4.886 -15.392 1.00 89.38 92 ILE A CA 1
ATOM 701 C C . ILE A 1 92 ? 20.278 -5.285 -14.459 1.00 89.38 92 ILE A C 1
ATOM 703 O O . ILE A 1 92 ? 21.165 -4.472 -14.200 1.00 89.38 92 ILE A O 1
ATOM 707 N N . ALA A 1 93 ? 20.279 -6.520 -13.948 1.00 86.00 93 ALA A N 1
ATOM 708 C CA . ALA A 1 93 ? 21.374 -7.013 -13.132 1.00 86.00 93 ALA A CA 1
ATOM 709 C C . ALA A 1 93 ? 22.670 -7.043 -13.950 1.00 86.00 93 ALA A C 1
ATOM 711 O O . ALA A 1 93 ? 22.738 -7.639 -15.028 1.00 86.00 93 ALA A O 1
ATOM 712 N N . LEU A 1 94 ? 23.720 -6.425 -13.408 1.00 78.44 94 LEU A N 1
ATOM 713 C CA . LEU A 1 94 ? 25.042 -6.500 -14.010 1.00 78.44 94 LEU A CA 1
ATOM 714 C C . LEU A 1 94 ? 25.553 -7.952 -13.995 1.00 78.44 94 LEU A C 1
ATOM 716 O O . LEU A 1 94 ? 25.291 -8.698 -13.040 1.00 78.44 94 LEU A O 1
ATOM 720 N N . PRO A 1 95 ? 26.323 -8.365 -15.018 1.00 74.06 95 PRO A N 1
ATOM 721 C CA . PRO A 1 95 ? 27.041 -9.628 -14.980 1.00 74.06 95 PRO A CA 1
ATOM 722 C C . PRO A 1 95 ? 27.911 -9.711 -13.723 1.00 74.06 95 PRO A C 1
ATOM 724 O O . PRO A 1 95 ? 28.517 -8.724 -13.297 1.00 74.06 95 PRO A O 1
ATOM 727 N N . LYS A 1 96 ? 28.015 -10.906 -13.136 1.00 62.94 96 LYS A N 1
ATOM 728 C CA . LYS A 1 96 ? 28.942 -11.134 -12.021 1.00 62.94 96 LYS A CA 1
ATOM 729 C C . LYS A 1 96 ? 30.364 -10.742 -12.450 1.00 62.94 96 LYS A C 1
ATOM 731 O O . LYS A 1 96 ? 30.864 -11.288 -13.429 1.00 62.94 96 LYS A O 1
ATOM 736 N N . GLY A 1 97 ? 31.000 -9.842 -11.697 1.00 67.88 97 GLY A N 1
ATOM 737 C CA . GLY A 1 97 ? 32.373 -9.379 -11.946 1.00 67.88 97 GLY A CA 1
ATOM 738 C C . GLY A 1 97 ? 32.501 -8.035 -12.673 1.00 67.88 97 GLY A C 1
ATOM 739 O O . GLY A 1 97 ? 33.609 -7.673 -13.046 1.00 67.88 97 GLY A O 1
ATOM 740 N N . HIS A 1 98 ? 31.406 -7.298 -12.880 1.00 64.19 98 HIS A N 1
ATOM 741 C CA . HIS A 1 98 ? 31.473 -5.923 -13.376 1.00 64.19 98 HIS A CA 1
ATOM 742 C C . HIS A 1 98 ? 31.857 -4.962 -12.236 1.00 64.19 98 HIS A C 1
ATOM 744 O O . HIS A 1 98 ? 31.057 -4.734 -11.329 1.00 64.19 98 HIS A O 1
ATOM 750 N N . GLU A 1 99 ? 33.069 -4.411 -12.272 1.00 61.16 99 GLU A N 1
ATOM 751 C CA . GLU A 1 99 ? 33.472 -3.274 -11.433 1.00 61.16 99 GLU A CA 1
ATOM 752 C C . GLU A 1 99 ? 33.156 -1.971 -12.183 1.00 61.16 99 GLU A C 1
ATOM 754 O O . GLU A 1 99 ? 33.433 -1.856 -13.377 1.00 61.16 99 GLU A O 1
ATOM 759 N N . GLU A 1 100 ? 32.523 -1.005 -11.512 1.00 60.44 100 GLU A N 1
ATOM 760 C CA . GLU A 1 100 ? 32.350 0.343 -12.065 1.00 60.44 100 GLU A CA 1
ATOM 761 C C . GLU A 1 100 ? 33.721 1.040 -12.082 1.00 60.44 100 GLU A C 1
ATOM 763 O O . GLU A 1 100 ? 34.331 1.227 -11.029 1.00 60.44 100 GLU A O 1
ATOM 768 N N . THR A 1 101 ? 34.222 1.356 -13.282 1.00 47.75 101 THR A N 1
ATOM 769 C CA . THR A 1 101 ? 35.453 2.136 -13.509 1.00 47.75 101 THR A CA 1
ATOM 770 C C . THR A 1 101 ? 35.252 3.618 -13.250 1.00 47.75 101 THR A C 1
ATOM 772 O O . THR A 1 101 ? 34.208 4.131 -13.719 1.00 47.75 101 THR A O 1
#